Protein AF-A0A3G6MYC1-F1 (afdb_monomer_lite)

pLDDT: mean 79.2, std 14.14, range [44.28, 96.88]

Structure (mmCIF, N/CA/C/O backbone):
data_AF-A0A3G6MYC1-F1
#
_entry.id   AF-A0A3G6MYC1-F1
#
loop_
_atom_site.group_PDB
_atom_site.id
_atom_site.type_symbol
_atom_site.label_atom_id
_atom_site.label_alt_id
_atom_site.label_comp_id
_atom_site.label_asym_id
_atom_site.label_entity_id
_atom_site.label_seq_id
_atom_site.pdbx_PDB_ins_code
_atom_site.Cartn_x
_atom_site.Cartn_y
_atom_site.Cartn_z
_atom_site.occupancy
_atom_site.B_iso_or_equiv
_atom_site.auth_seq_id
_atom_site.auth_comp_id
_atom_site.auth_asym_id
_atom_site.auth_atom_id
_atom_site.pdbx_PDB_model_num
ATOM 1 N N . MET A 1 1 ? -16.060 5.150 -8.258 1.00 53.94 1 MET A N 1
ATOM 2 C CA . MET A 1 1 ? -16.166 4.572 -9.618 1.00 53.94 1 MET A CA 1
ATOM 3 C C . MET A 1 1 ? -14.828 4.197 -10.288 1.00 53.94 1 MET A C 1
ATOM 5 O O . MET A 1 1 ? -14.852 3.896 -11.461 1.00 53.94 1 MET A O 1
ATOM 9 N N . LYS A 1 2 ? -13.674 4.128 -9.594 1.00 71.50 2 LYS A N 1
ATOM 10 C CA . LYS A 1 2 ? -12.413 3.603 -10.188 1.00 71.50 2 LYS A CA 1
ATOM 11 C C . LYS A 1 2 ? -11.943 2.259 -9.596 1.00 71.50 2 LYS A C 1
ATOM 13 O O . LYS A 1 2 ? -11.277 1.491 -10.274 1.00 71.50 2 LYS A O 1
ATOM 18 N N . LYS A 1 3 ? -12.336 1.952 -8.350 1.00 76.38 3 LYS A N 1
ATOM 19 C CA . LYS A 1 3 ? -11.924 0.742 -7.611 1.00 76.38 3 LYS A CA 1
ATOM 20 C C . LYS A 1 3 ? -12.521 -0.556 -8.172 1.00 76.38 3 LYS A C 1
ATOM 22 O O . LYS A 1 3 ? -11.787 -1.507 -8.391 1.00 76.38 3 LYS A O 1
ATOM 27 N N . LEU A 1 4 ? -13.836 -0.599 -8.403 1.00 83.62 4 LEU A N 1
ATOM 28 C CA . LEU A 1 4 ? -14.513 -1.820 -8.872 1.00 83.62 4 LEU A CA 1
ATOM 29 C C . LEU A 1 4 ? -14.074 -2.226 -10.283 1.00 83.62 4 LEU A C 1
ATOM 31 O O . LEU A 1 4 ? -13.910 -3.411 -10.546 1.00 83.62 4 LEU A O 1
ATOM 35 N N . ASP A 1 5 ? -13.841 -1.257 -11.167 1.00 86.44 5 ASP A N 1
ATOM 36 C CA . ASP A 1 5 ? -13.371 -1.538 -12.526 1.00 86.44 5 ASP A CA 1
ATOM 37 C C . ASP A 1 5 ? -11.919 -2.034 -12.536 1.00 86.44 5 ASP A C 1
ATOM 39 O O . ASP A 1 5 ? -11.574 -2.891 -13.345 1.00 86.44 5 ASP A O 1
ATOM 43 N N . LEU A 1 6 ? -11.081 -1.537 -11.615 1.00 78.81 6 LEU A N 1
ATOM 44 C CA . LEU A 1 6 ? -9.728 -2.056 -11.409 1.00 78.81 6 LEU A CA 1
ATOM 45 C C . LEU A 1 6 ? -9.762 -3.513 -10.933 1.00 78.81 6 LEU A C 1
ATOM 47 O O . LEU A 1 6 ? -9.091 -4.346 -11.530 1.00 78.81 6 LEU A O 1
ATOM 51 N N . ILE A 1 7 ? -10.577 -3.824 -9.917 1.00 83.44 7 ILE A N 1
ATOM 52 C CA . ILE A 1 7 ? -10.731 -5.193 -9.395 1.00 83.44 7 ILE A CA 1
ATOM 53 C C . ILE A 1 7 ? -11.163 -6.143 -10.514 1.00 83.44 7 ILE A C 1
ATOM 55 O O . ILE A 1 7 ? -10.488 -7.135 -10.759 1.00 83.44 7 ILE A O 1
ATOM 59 N N . LYS A 1 8 ? -12.212 -5.788 -11.266 1.00 88.12 8 LYS A N 1
ATOM 60 C CA . LYS A 1 8 ? -12.696 -6.613 -12.381 1.00 88.12 8 LYS A CA 1
ATOM 61 C C . LYS A 1 8 ? -11.629 -6.854 -13.441 1.00 88.12 8 LYS A C 1
ATOM 63 O O . LYS A 1 8 ? -11.545 -7.951 -13.969 1.00 88.12 8 LYS A O 1
ATOM 68 N N . LYS A 1 9 ? -10.820 -5.843 -13.778 1.00 85.00 9 LYS A N 1
ATOM 69 C CA . LYS A 1 9 ? -9.716 -6.018 -14.732 1.00 85.00 9 LYS A CA 1
ATOM 70 C C . LYS A 1 9 ? -8.650 -6.972 -14.197 1.00 85.00 9 LYS A C 1
ATOM 72 O O . LYS A 1 9 ? -8.201 -7.825 -14.954 1.00 85.00 9 LYS A O 1
ATOM 77 N N . LEU A 1 10 ? -8.272 -6.856 -12.925 1.00 82.50 10 LEU A N 1
ATOM 78 C CA . LEU A 1 10 ? -7.308 -7.768 -12.303 1.00 82.50 10 LEU A CA 1
ATOM 79 C C . LEU A 1 10 ? -7.827 -9.214 -12.287 1.00 82.50 10 LEU A C 1
ATOM 81 O O 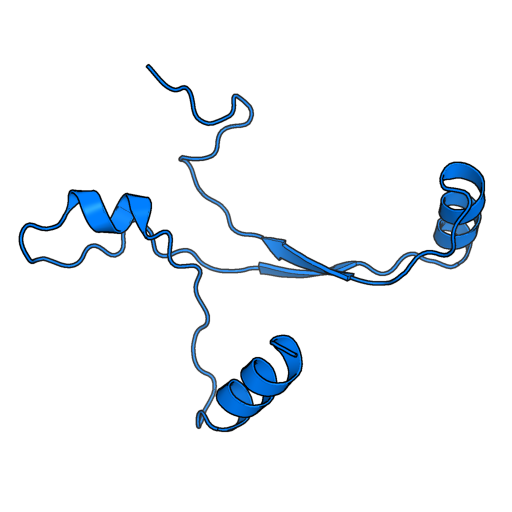. LEU A 1 10 ? -7.071 -10.121 -12.605 1.00 82.50 10 LEU A O 1
ATOM 85 N N . GLU A 1 11 ? -9.123 -9.419 -12.030 1.00 87.69 11 GLU A N 1
ATOM 86 C CA . GLU A 1 11 ? -9.775 -10.741 -12.077 1.00 87.69 11 GLU A CA 1
ATOM 87 C C . GLU A 1 11 ? -9.779 -11.381 -13.479 1.00 87.69 11 GLU A C 1
ATOM 89 O O . GLU A 1 11 ? -9.954 -12.591 -13.588 1.00 87.69 11 GLU A O 1
ATOM 94 N N . THR A 1 12 ? -9.593 -10.602 -14.555 1.00 91.00 12 THR A N 1
ATOM 95 C CA . THR A 1 12 ? -9.491 -11.146 -15.927 1.00 91.00 12 THR A CA 1
ATOM 96 C C . THR A 1 12 ? -8.096 -11.638 -16.311 1.00 91.00 12 THR A C 1
ATOM 98 O O . THR A 1 12 ? -7.938 -12.189 -17.399 1.00 91.00 12 THR A O 1
ATOM 101 N N . ILE A 1 13 ? -7.080 -11.415 -15.473 1.00 87.88 13 ILE A N 1
ATOM 102 C CA . ILE A 1 13 ? -5.705 -11.831 -15.761 1.00 87.88 13 ILE A CA 1
ATOM 103 C C . ILE A 1 13 ? -5.502 -13.253 -15.233 1.00 87.88 13 ILE A C 1
ATOM 105 O O . ILE A 1 13 ? -5.584 -13.488 -14.030 1.00 87.88 13 ILE A O 1
ATOM 109 N N . ASP A 1 14 ? -5.214 -14.193 -16.133 1.00 88.75 14 ASP A N 1
ATOM 110 C CA . ASP A 1 14 ? -4.925 -15.579 -15.763 1.00 88.75 14 ASP A CA 1
ATOM 111 C C . ASP A 1 14 ? -3.597 -15.698 -14.993 1.00 88.75 14 ASP A C 1
ATOM 113 O O . ASP A 1 14 ? -2.587 -15.080 -15.340 1.00 88.75 14 ASP A O 1
ATOM 117 N N . GLY A 1 15 ? -3.576 -16.566 -13.980 1.00 86.75 15 GLY A N 1
ATOM 118 C CA . GLY A 1 15 ? -2.387 -16.852 -13.174 1.00 86.75 15 GLY A CA 1
ATOM 119 C C . GLY A 1 15 ? -2.225 -15.924 -11.967 1.00 86.75 15 GLY A C 1
ATOM 120 O O . GLY A 1 15 ? -3.201 -15.427 -11.414 1.00 86.75 15 GLY A O 1
ATOM 121 N N . ASN A 1 16 ? -0.980 -15.746 -11.517 1.00 83.38 16 ASN A N 1
ATOM 122 C CA . ASN A 1 16 ? -0.630 -14.860 -10.404 1.00 83.38 16 ASN A CA 1
ATOM 123 C C . ASN A 1 16 ? 0.327 -13.773 -10.916 1.00 83.38 16 ASN A C 1
ATOM 125 O O . ASN A 1 16 ? 1.545 -13.951 -10.813 1.00 83.38 16 ASN A O 1
ATOM 129 N N . PRO A 1 17 ? -0.192 -12.718 -11.570 1.00 81.50 17 PRO A N 1
ATOM 130 C CA . PRO A 1 17 ? 0.649 -11.668 -12.123 1.00 81.50 17 PRO A CA 1
ATOM 131 C C . PRO A 1 17 ? 1.394 -10.934 -11.007 1.00 81.50 17 PRO A C 1
ATOM 133 O O . PRO A 1 17 ? 0.836 -10.633 -9.954 1.00 81.50 17 PRO A O 1
ATOM 136 N N . GLU A 1 18 ? 2.657 -10.616 -11.263 1.00 82.25 18 GLU A N 1
ATOM 137 C CA . GLU A 1 18 ? 3.460 -9.791 -10.367 1.00 82.25 18 GLU A CA 1
ATOM 138 C C . GLU A 1 18 ? 2.983 -8.332 -10.448 1.00 82.25 18 GLU A C 1
ATOM 140 O O . GLU A 1 18 ? 2.830 -7.775 -11.540 1.00 82.25 18 GLU A O 1
ATOM 145 N N . VAL A 1 19 ? 2.716 -7.713 -9.296 1.00 80.81 19 VAL A N 1
ATOM 146 C CA . VAL A 1 19 ? 2.246 -6.325 -9.205 1.00 80.81 19 VAL A CA 1
ATOM 147 C C . VAL A 1 19 ? 3.377 -5.464 -8.666 1.00 80.81 19 VAL A C 1
ATOM 149 O O . VAL A 1 19 ? 3.845 -5.689 -7.556 1.00 80.81 19 VAL A O 1
ATOM 152 N N . LYS A 1 20 ? 3.786 -4.460 -9.445 1.00 85.12 20 LYS A N 1
ATOM 153 C CA . LYS A 1 20 ? 4.883 -3.546 -9.103 1.00 85.12 20 LYS A CA 1
ATOM 154 C C . LYS A 1 20 ? 4.434 -2.095 -9.140 1.00 85.12 20 LYS A C 1
ATOM 156 O O . LYS A 1 20 ? 3.485 -1.745 -9.846 1.00 85.12 20 LYS A O 1
ATOM 161 N N . ILE A 1 21 ? 5.146 -1.241 -8.414 1.00 84.12 21 ILE A N 1
ATOM 162 C CA . ILE A 1 21 ? 5.002 0.209 -8.545 1.00 84.12 21 ILE A CA 1
ATOM 163 C C . ILE A 1 21 ? 5.873 0.680 -9.699 1.00 84.12 21 ILE A C 1
ATOM 165 O O . ILE A 1 21 ? 7.047 0.332 -9.784 1.00 84.12 21 ILE A O 1
ATOM 169 N N . PHE A 1 22 ? 5.286 1.496 -10.571 1.00 82.94 22 PHE A N 1
ATOM 170 C CA . PHE A 1 22 ? 5.989 2.147 -11.666 1.00 82.94 22 PHE A CA 1
ATOM 171 C C . PHE A 1 22 ? 6.112 3.647 -11.387 1.00 82.94 22 PHE A C 1
ATOM 173 O O . PHE A 1 22 ? 5.140 4.397 -11.517 1.00 82.94 22 PHE A O 1
ATOM 180 N N . ASP A 1 23 ? 7.312 4.088 -11.020 1.00 80.94 23 ASP A N 1
ATOM 181 C CA . ASP A 1 23 ? 7.662 5.501 -10.932 1.00 80.94 23 ASP A CA 1
ATOM 182 C C . ASP A 1 23 ? 8.029 6.026 -12.322 1.00 80.94 23 ASP A C 1
ATOM 184 O O . ASP A 1 23 ? 9.142 5.860 -12.829 1.00 80.94 23 ASP A O 1
ATOM 188 N N . TRP A 1 24 ? 7.062 6.677 -12.961 1.00 75.38 24 TRP A N 1
ATOM 189 C CA . TRP A 1 24 ? 7.234 7.226 -14.300 1.00 75.38 24 TRP A CA 1
ATOM 190 C C . TRP A 1 24 ? 8.369 8.256 -14.382 1.00 75.38 24 TRP A C 1
ATOM 192 O O . TRP A 1 24 ? 9.029 8.326 -15.414 1.00 75.38 24 TRP A O 1
ATOM 202 N N . ARG A 1 25 ? 8.642 9.032 -13.322 1.00 72.00 25 ARG A N 1
ATOM 203 C CA . ARG A 1 25 ? 9.632 10.120 -13.367 1.00 72.00 25 ARG A CA 1
ATOM 204 C C . ARG A 1 25 ? 11.050 9.578 -13.530 1.00 72.00 25 ARG A C 1
ATOM 206 O O . ARG A 1 25 ? 11.821 10.139 -14.302 1.00 72.00 25 ARG A O 1
ATOM 213 N N . LYS A 1 26 ? 11.366 8.466 -12.863 1.00 71.94 26 LYS A N 1
ATOM 214 C CA . LYS A 1 26 ? 12.644 7.755 -13.022 1.00 71.94 26 LYS A CA 1
ATOM 215 C C . LYS A 1 26 ? 12.800 7.075 -14.371 1.00 71.94 26 LYS A C 1
ATOM 217 O O . LYS A 1 26 ? 13.900 6.975 -14.896 1.00 71.94 26 LYS A O 1
ATOM 222 N N . ASN A 1 27 ? 11.695 6.614 -14.940 1.00 69.56 27 ASN A N 1
ATOM 223 C CA . ASN A 1 27 ? 11.730 5.923 -16.222 1.00 69.56 27 ASN A CA 1
ATOM 224 C C . ASN A 1 27 ? 11.783 6.891 -17.419 1.00 69.56 27 ASN A C 1
ATOM 226 O O . ASN A 1 27 ? 12.076 6.458 -18.529 1.00 69.56 27 ASN A O 1
ATOM 230 N N . LEU A 1 28 ? 11.563 8.197 -17.204 1.00 63.91 28 LEU A N 1
ATOM 231 C CA . LEU A 1 28 ? 11.684 9.228 -18.241 1.00 63.91 28 LEU A CA 1
ATOM 232 C C . LEU A 1 28 ? 13.116 9.709 -18.500 1.00 63.91 28 LEU A C 1
ATOM 234 O O . LEU A 1 28 ? 13.386 10.200 -19.590 1.00 63.91 28 LEU A O 1
ATOM 238 N N . SER A 1 29 ? 14.052 9.609 -17.548 1.00 56.94 29 SER A N 1
ATOM 239 C CA . SER A 1 29 ? 15.435 10.060 -17.799 1.00 56.94 29 SER A CA 1
ATOM 240 C C . SER A 1 29 ? 16.185 9.176 -18.802 1.00 56.94 29 SER A C 1
ATOM 242 O O . SER A 1 29 ? 17.233 9.576 -19.303 1.00 56.94 29 SER A O 1
ATOM 244 N N . GLU A 1 30 ? 15.635 8.003 -19.128 1.00 53.16 30 GLU A N 1
ATOM 245 C CA . GLU A 1 30 ? 16.182 7.050 -20.098 1.00 53.16 30 GLU A CA 1
ATOM 246 C C . GLU A 1 30 ? 15.384 7.000 -21.414 1.00 53.16 30 GLU A C 1
ATOM 248 O O . GLU A 1 30 ? 15.390 5.993 -22.121 1.00 53.16 30 GLU A O 1
ATOM 253 N N . ASP A 1 31 ? 14.763 8.119 -21.812 1.00 50.72 31 ASP A N 1
ATOM 254 C CA . ASP A 1 31 ? 14.000 8.293 -23.070 1.00 50.72 31 ASP A CA 1
ATOM 255 C C . ASP A 1 31 ? 14.852 8.162 -24.363 1.00 50.72 31 ASP A C 1
ATOM 257 O O . ASP A 1 31 ? 14.458 8.568 -25.453 1.00 50.72 31 ASP A O 1
ATOM 261 N N . SER A 1 32 ? 16.047 7.566 -24.269 1.00 55.19 32 SER A N 1
ATOM 262 C CA . SER A 1 32 ? 16.887 7.163 -25.404 1.00 55.19 32 SER A CA 1
ATOM 263 C C . SER A 1 32 ? 16.483 5.808 -26.011 1.00 55.19 32 SER A C 1
ATOM 265 O O . SER A 1 32 ? 17.182 5.284 -26.878 1.00 55.19 32 SER A O 1
ATOM 267 N N . GLY A 1 33 ? 15.335 5.251 -25.605 1.00 54.19 33 GLY A N 1
ATOM 268 C CA . GLY A 1 33 ? 14.731 4.056 -26.210 1.00 54.19 33 GLY A CA 1
ATOM 269 C C . GLY A 1 33 ? 15.131 2.725 -25.569 1.00 54.19 33 GLY A C 1
ATOM 270 O O . GLY A 1 33 ? 14.601 1.685 -25.958 1.00 54.19 33 GLY A O 1
ATOM 2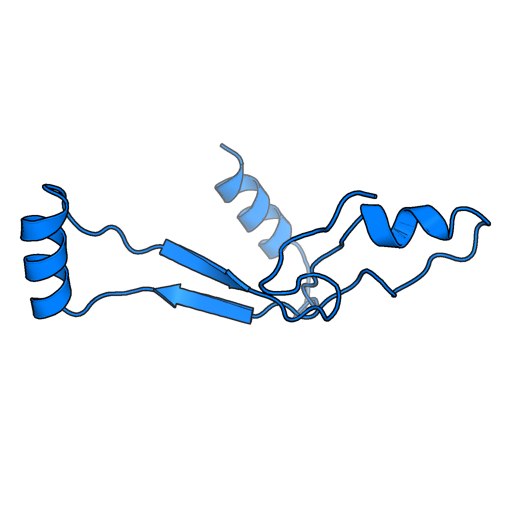71 N N . ASN A 1 34 ? 15.998 2.747 -24.555 1.00 55.81 34 ASN A N 1
ATOM 272 C CA . ASN A 1 34 ? 16.278 1.599 -23.698 1.00 55.81 34 ASN A CA 1
ATOM 273 C C . ASN A 1 34 ? 15.454 1.770 -22.421 1.00 55.81 34 ASN A C 1
ATOM 275 O O . ASN A 1 34 ? 15.888 2.447 -21.499 1.00 55.81 34 ASN A O 1
ATOM 279 N N . GLY A 1 35 ? 14.235 1.227 -22.387 1.00 58.03 35 GLY A N 1
ATOM 280 C CA . GLY A 1 35 ? 13.402 1.298 -21.185 1.00 58.03 35 GLY A CA 1
ATOM 281 C C . GLY A 1 35 ? 14.184 0.828 -19.953 1.00 58.03 35 GLY A C 1
ATOM 282 O O . GLY A 1 35 ? 14.728 -0.275 -19.953 1.00 58.03 35 GLY A O 1
ATOM 283 N N . SER A 1 36 ? 14.260 1.676 -18.928 1.00 66.56 36 SER A N 1
ATOM 284 C CA . SER A 1 36 ? 14.909 1.354 -17.657 1.00 66.56 36 SER A CA 1
ATOM 285 C C . SER A 1 36 ? 13.923 0.637 -16.734 1.00 66.56 36 SER A C 1
ATOM 287 O O . SER A 1 36 ? 12.713 0.832 -16.830 1.00 66.56 36 SER A O 1
ATOM 289 N N . SER A 1 37 ? 14.426 -0.216 -15.843 1.00 72.12 37 SER A N 1
ATOM 290 C CA . SER A 1 37 ? 13.649 -0.769 -14.724 1.00 72.12 37 SER A CA 1
ATOM 291 C C . SER A 1 37 ? 13.974 -0.065 -13.404 1.00 72.12 37 SER A C 1
ATOM 293 O O . SER A 1 37 ? 13.513 -0.498 -12.354 1.00 72.12 37 SER A O 1
ATOM 295 N N . ALA A 1 38 ? 14.767 1.013 -13.439 1.00 74.19 38 ALA A N 1
ATOM 296 C CA . ALA A 1 38 ? 15.247 1.721 -12.251 1.00 74.19 38 ALA A CA 1
ATOM 297 C C . ALA A 1 38 ? 14.128 2.371 -11.417 1.00 74.19 38 ALA A C 1
ATOM 299 O O . ALA A 1 38 ? 14.333 2.671 -10.243 1.00 74.19 38 ALA A O 1
ATOM 300 N N . GLY A 1 39 ? 12.951 2.601 -12.010 1.00 75.38 39 GLY A N 1
ATOM 301 C CA . GLY A 1 39 ? 11.754 3.074 -11.309 1.00 75.38 39 GLY A CA 1
ATOM 302 C C . GLY A 1 39 ? 10.693 1.995 -11.096 1.00 75.38 39 GLY A C 1
ATOM 303 O O . GLY A 1 39 ? 9.513 2.333 -11.034 1.00 75.38 39 GLY A O 1
ATOM 304 N N . VAL A 1 40 ? 11.065 0.713 -11.089 1.00 82.31 40 VAL A N 1
ATOM 305 C CA . VAL A 1 40 ? 10.143 -0.404 -10.846 1.00 82.31 40 VAL A CA 1
ATOM 306 C C . VAL A 1 40 ? 10.428 -0.997 -9.470 1.00 82.31 40 VAL A C 1
ATOM 308 O O . VAL A 1 40 ? 11.501 -1.552 -9.256 1.00 82.31 40 VAL A O 1
ATOM 311 N N . TYR A 1 41 ? 9.462 -0.900 -8.557 1.00 83.25 41 TYR A N 1
ATOM 312 C CA . TYR A 1 41 ? 9.623 -1.322 -7.162 1.00 83.25 41 TYR A CA 1
ATOM 313 C C . TYR A 1 41 ? 8.676 -2.455 -6.785 1.00 83.25 41 TYR A C 1
ATOM 315 O O . TYR A 1 41 ? 7.539 -2.517 -7.269 1.00 83.25 41 TYR A O 1
ATOM 323 N N . GLU A 1 42 ? 9.140 -3.306 -5.871 1.00 86.62 42 GLU A N 1
ATOM 324 C CA . GLU A 1 42 ? 8.279 -4.253 -5.170 1.00 86.62 42 GLU A CA 1
ATOM 325 C C . GLU A 1 42 ? 7.286 -3.507 -4.279 1.00 86.62 42 GLU A C 1
ATOM 327 O O . GLU A 1 42 ? 7.604 -2.474 -3.685 1.00 86.62 42 GLU A O 1
ATOM 332 N N . LEU A 1 43 ? 6.066 -4.031 -4.217 1.00 87.75 43 LEU A N 1
ATOM 333 C CA . LEU A 1 43 ? 4.982 -3.465 -3.430 1.00 87.75 43 LEU A CA 1
ATOM 334 C C . LEU A 1 43 ? 4.708 -4.344 -2.211 1.00 87.75 43 LEU A C 1
ATOM 336 O O . LEU A 1 43 ? 4.474 -5.545 -2.337 1.00 87.75 43 LEU A O 1
ATOM 340 N N . GLU A 1 44 ? 4.603 -3.710 -1.053 1.00 86.31 44 GLU A N 1
ATOM 341 C CA . GLU A 1 44 ? 4.049 -4.300 0.155 1.00 86.31 44 GLU A CA 1
ATOM 342 C C . GLU A 1 44 ? 2.605 -3.834 0.355 1.00 86.31 44 GLU A C 1
ATOM 344 O O . GLU A 1 44 ? 2.273 -2.653 0.214 1.00 86.31 44 GLU A O 1
ATOM 349 N N . VAL A 1 45 ? 1.727 -4.784 0.682 1.00 85.69 45 VAL A N 1
ATOM 350 C CA . VAL A 1 45 ? 0.309 -4.530 0.946 1.00 85.69 45 VAL A CA 1
ATOM 351 C C . VAL A 1 45 ? 0.011 -4.910 2.386 1.00 85.69 45 VAL A C 1
ATOM 353 O O . VAL A 1 45 ? 0.140 -6.074 2.761 1.00 85.69 45 VAL A O 1
ATOM 356 N N . ALA A 1 46 ? -0.447 -3.943 3.172 1.00 85.50 46 ALA A N 1
ATOM 357 C CA . ALA A 1 46 ? -0.927 -4.168 4.528 1.00 85.50 46 ALA A CA 1
ATOM 358 C C . ALA A 1 46 ? -2.375 -3.690 4.657 1.00 85.50 46 ALA A C 1
ATOM 360 O O . ALA A 1 46 ? -2.800 -2.735 4.004 1.00 85.50 46 ALA A O 1
ATOM 361 N N . ILE A 1 47 ? -3.155 -4.371 5.489 1.00 87.06 47 ILE A N 1
ATOM 362 C CA . ILE A 1 47 ? -4.476 -3.891 5.890 1.00 87.06 47 ILE A CA 1
ATOM 363 C C . ILE A 1 47 ? -4.326 -3.396 7.314 1.00 87.06 47 ILE A C 1
ATOM 365 O O . ILE A 1 47 ? -4.084 -4.194 8.217 1.00 87.06 47 ILE A O 1
ATOM 369 N N . GLU A 1 48 ? -4.492 -2.093 7.498 1.00 88.19 48 GLU A N 1
ATOM 370 C CA . GLU A 1 48 ? -4.490 -1.516 8.828 1.00 88.19 48 GLU A CA 1
ATOM 371 C C . GLU A 1 48 ? -5.865 -1.773 9.448 1.00 88.19 48 GLU A C 1
ATOM 373 O O . GLU A 1 48 ? -6.906 -1.380 8.902 1.00 88.19 48 GLU A O 1
ATOM 378 N N . VAL A 1 49 ? -5.874 -2.493 10.568 1.00 89.94 49 VAL A N 1
ATOM 379 C CA . VAL A 1 49 ? -7.071 -2.753 11.365 1.00 89.94 49 VAL A CA 1
ATOM 380 C C . VAL A 1 49 ? -6.705 -2.545 12.823 1.00 89.94 49 VAL A C 1
ATOM 382 O O . VAL A 1 49 ? -5.885 -3.278 13.365 1.00 89.94 49 VAL A O 1
ATOM 385 N N . LEU A 1 50 ? -7.342 -1.566 13.456 1.00 90.69 50 LEU A N 1
ATOM 386 C CA . LEU A 1 50 ? -7.199 -1.341 14.889 1.00 90.69 50 LEU A CA 1
ATOM 387 C C . LEU A 1 50 ? -7.950 -2.415 15.691 1.00 90.69 50 LEU A C 1
ATOM 389 O O . LEU A 1 50 ? -9.007 -2.900 15.266 1.00 90.69 50 LEU A O 1
ATOM 393 N N . SER A 1 51 ? -7.427 -2.758 16.865 1.00 93.25 51 SER A N 1
ATOM 394 C CA . SER A 1 51 ? -8.162 -3.473 17.913 1.00 93.25 51 SER A CA 1
ATOM 395 C C . SER A 1 51 ? -9.306 -2.615 18.468 1.00 93.25 51 SER A C 1
ATOM 397 O O . SER A 1 51 ? -9.407 -1.427 18.168 1.00 93.25 51 SER A O 1
ATOM 399 N N . ASP A 1 52 ? -10.206 -3.203 19.255 1.00 93.31 52 ASP A N 1
ATOM 400 C CA . ASP A 1 52 ? -11.360 -2.460 19.777 1.00 93.31 52 ASP A 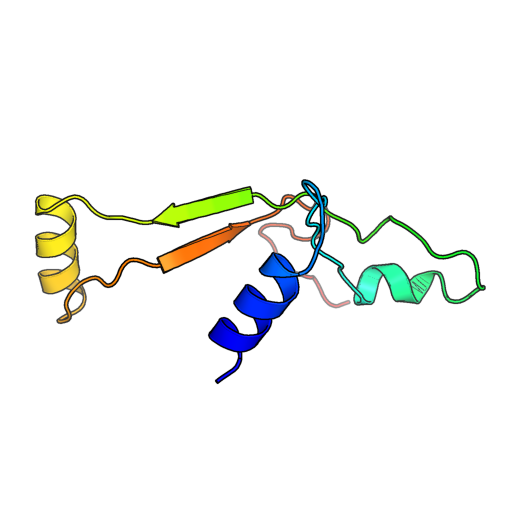CA 1
ATOM 401 C C . ASP A 1 52 ? -10.939 -1.338 20.742 1.00 93.31 52 ASP A C 1
ATOM 403 O O . ASP A 1 52 ? -11.406 -0.211 20.587 1.00 93.31 52 ASP A O 1
ATOM 407 N N . ASP A 1 53 ? -9.959 -1.590 21.617 1.00 94.88 53 ASP A N 1
ATOM 408 C CA . ASP A 1 53 ? -9.396 -0.568 22.513 1.00 94.88 53 ASP A CA 1
ATOM 409 C C . ASP A 1 53 ? -8.761 0.599 21.724 1.00 94.88 53 ASP A C 1
ATOM 411 O O . ASP A 1 53 ? -8.905 1.772 22.075 1.00 94.88 53 ASP A O 1
ATOM 415 N N . GLU A 1 54 ? -8.085 0.298 20.611 1.00 95.12 54 GLU A N 1
ATOM 416 C CA . GLU A 1 54 ? -7.480 1.310 19.737 1.00 95.12 54 GLU A CA 1
ATOM 417 C C . GLU A 1 54 ? -8.525 2.101 18.938 1.00 95.12 54 GLU A C 1
ATOM 419 O O . GLU A 1 54 ? -8.320 3.285 18.663 1.00 95.12 54 GLU A O 1
ATOM 424 N N . LYS A 1 55 ? -9.657 1.485 18.571 1.00 94.81 55 LYS A N 1
ATOM 425 C CA . LYS A 1 55 ? -10.774 2.187 17.915 1.00 94.81 55 LYS A CA 1
ATOM 426 C C . LYS A 1 55 ? -11.432 3.181 18.858 1.00 94.81 55 LYS A C 1
ATOM 428 O O . LYS A 1 55 ? -11.744 4.289 18.420 1.00 94.81 55 LYS A O 1
ATOM 433 N N . ASP A 1 56 ? -11.626 2.800 20.118 1.00 94.88 56 ASP A N 1
ATOM 434 C CA . ASP A 1 56 ? -12.194 3.684 21.135 1.00 94.88 56 ASP A CA 1
ATOM 435 C C . ASP A 1 56 ? -11.274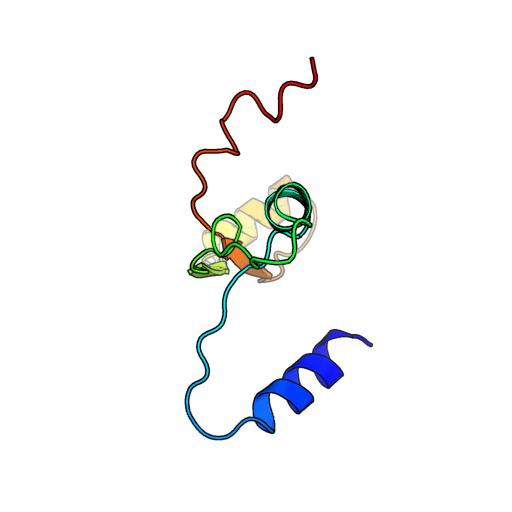 4.891 21.352 1.00 94.88 56 ASP A C 1
ATOM 437 O O . ASP A 1 56 ? -11.716 6.037 21.233 1.00 94.88 56 ASP A O 1
ATOM 441 N N . TYR A 1 57 ? -9.967 4.651 21.503 1.00 95.19 57 TYR A N 1
ATOM 442 C CA . TYR A 1 57 ? -8.967 5.719 21.570 1.00 95.19 57 TYR A CA 1
ATOM 443 C C . TYR A 1 57 ? -8.969 6.615 20.318 1.00 95.19 57 TYR A C 1
ATOM 445 O O . TYR A 1 57 ? -8.944 7.845 20.413 1.00 95.19 57 TYR A O 1
ATOM 453 N N . TYR A 1 58 ? -9.035 6.019 19.122 1.00 94.50 58 TYR A N 1
ATOM 454 C CA . TYR A 1 58 ? -9.097 6.766 17.865 1.00 94.50 58 TYR A CA 1
ATOM 455 C C . TYR A 1 58 ? -10.321 7.682 17.813 1.00 94.50 58 TYR A C 1
ATOM 457 O O . TYR A 1 58 ? -10.206 8.838 17.393 1.00 94.50 58 TYR A O 1
ATOM 465 N N . LYS A 1 59 ? -11.479 7.178 18.247 1.00 95.81 59 LYS A N 1
ATOM 466 C CA . LYS A 1 59 ? -12.739 7.917 18.264 1.00 95.81 59 LYS A CA 1
ATOM 467 C C . LYS A 1 59 ? -12.694 9.096 19.222 1.00 95.81 59 LYS A C 1
ATOM 469 O O . LYS A 1 59 ? -13.123 10.180 18.839 1.00 95.81 59 LYS A O 1
ATOM 474 N N . GLU A 1 60 ? -12.131 8.914 20.413 1.00 95.88 60 GLU A N 1
ATOM 475 C CA . GLU A 1 60 ? -11.940 10.002 21.379 1.00 95.88 60 GLU A CA 1
ATOM 476 C C . GLU A 1 60 ? -11.025 11.108 20.835 1.00 95.88 60 GLU A C 1
ATOM 478 O O . GLU A 1 60 ? -11.312 12.290 21.011 1.00 95.88 60 GLU A O 1
ATOM 483 N N . MET A 1 61 ? -9.945 10.741 20.137 1.00 96.88 61 MET A N 1
ATOM 484 C CA . MET A 1 61 ? -8.956 11.702 19.630 1.00 96.88 61 MET A CA 1
ATOM 485 C C . MET A 1 61 ? -9.378 12.413 18.339 1.00 96.88 61 MET A C 1
ATOM 487 O O . MET A 1 61 ? -8.962 13.546 18.100 1.00 96.88 61 MET A O 1
ATOM 491 N N . ASN A 1 62 ? -10.167 11.754 17.486 1.00 95.00 62 ASN A N 1
ATOM 492 C CA . ASN A 1 62 ? -10.477 12.235 16.134 1.00 95.00 62 ASN A CA 1
ATOM 493 C C . ASN A 1 62 ? -11.965 12.563 15.917 1.00 95.00 62 ASN A C 1
ATOM 495 O O . ASN A 1 62 ? -12.328 12.939 14.801 1.00 95.00 62 ASN A O 1
ATOM 499 N N . ASP A 1 63 ? -12.811 12.390 16.940 1.00 95.56 63 ASP A N 1
ATOM 500 C CA . ASP A 1 63 ? -14.273 12.591 16.913 1.00 95.56 63 ASP A CA 1
ATOM 501 C C . ASP A 1 63 ? -14.972 11.860 15.748 1.00 95.56 63 ASP A C 1
ATOM 503 O O . ASP A 1 63 ? -15.922 12.341 15.128 1.00 95.56 63 ASP A O 1
ATOM 507 N N . ARG A 1 64 ? -14.450 10.682 15.386 1.00 93.88 64 ARG A N 1
ATOM 508 C CA . ARG A 1 64 ? -14.991 9.850 14.305 1.00 93.88 64 ARG A CA 1
ATOM 509 C C . ARG A 1 64 ? -14.617 8.386 14.475 1.00 93.88 64 ARG A C 1
ATOM 511 O O . ARG A 1 64 ? -13.552 8.069 14.996 1.00 93.88 64 ARG A O 1
ATOM 518 N N . ASP A 1 65 ? -15.462 7.500 13.961 1.00 95.31 65 ASP A N 1
ATOM 519 C CA . ASP A 1 65 ? -15.174 6.068 13.951 1.00 95.31 65 ASP A CA 1
ATOM 520 C C . ASP A 1 65 ? -13.990 5.745 13.027 1.00 95.31 65 ASP A C 1
ATOM 522 O O . ASP A 1 65 ? -13.823 6.333 11.951 1.00 95.31 65 ASP A O 1
ATOM 526 N N . TYR A 1 66 ? -13.171 4.780 13.442 1.00 93.56 66 TYR A N 1
ATOM 527 C CA . TYR A 1 66 ? -12.098 4.257 12.609 1.00 93.56 66 TYR A CA 1
ATOM 528 C C . TYR A 1 66 ? -12.666 3.459 11.430 1.00 93.56 66 TYR A C 1
ATOM 530 O O . TYR A 1 66 ? -13.522 2.587 11.594 1.00 93.56 66 TYR A O 1
ATOM 538 N N . ILE A 1 67 ? -12.142 3.726 10.236 1.00 91.88 67 ILE A N 1
ATOM 539 C CA . ILE A 1 67 ? -12.457 2.978 9.021 1.00 91.88 67 ILE A CA 1
ATOM 540 C C . ILE A 1 67 ? -11.175 2.258 8.589 1.00 91.88 67 ILE A C 1
ATOM 542 O O . ILE A 1 67 ? -10.189 2.943 8.305 1.00 91.88 67 ILE A O 1
ATOM 546 N N . PRO A 1 68 ? -11.175 0.912 8.505 1.00 89.75 68 PRO A N 1
ATOM 547 C CA . PRO A 1 68 ? -10.033 0.161 8.000 1.00 89.75 68 PRO A CA 1
ATOM 548 C C . PRO A 1 68 ? -9.628 0.628 6.609 1.00 89.75 68 PRO A C 1
ATOM 550 O O . PRO A 1 68 ? -10.475 0.920 5.755 1.00 89.75 68 PRO A O 1
ATOM 553 N N . TRP A 1 69 ? -8.329 0.656 6.361 1.00 86.31 69 TRP A N 1
ATOM 554 C CA . TRP A 1 69 ? -7.785 1.085 5.084 1.00 86.31 69 TRP A CA 1
ATOM 555 C C . TRP A 1 69 ? -6.605 0.205 4.683 1.00 86.31 69 TRP A C 1
ATOM 557 O O . TRP A 1 69 ? -6.002 -0.488 5.498 1.00 86.31 69 TRP A O 1
ATOM 567 N N . ILE A 1 70 ? -6.344 0.169 3.379 1.00 85.31 70 ILE A N 1
ATOM 568 C CA . ILE A 1 70 ? -5.264 -0.627 2.801 1.00 85.31 70 ILE A CA 1
ATOM 569 C C . ILE A 1 70 ? -4.078 0.304 2.610 1.00 85.31 70 ILE A C 1
ATOM 571 O O . ILE A 1 70 ? -4.203 1.322 1.923 1.00 85.31 70 ILE A O 1
ATOM 575 N N . GLN A 1 71 ? -2.948 -0.064 3.194 1.00 85.62 71 GLN A N 1
ATOM 576 C CA . GLN A 1 71 ? -1.667 0.574 2.969 1.00 85.62 71 GLN A CA 1
ATOM 577 C C . GLN A 1 71 ? -0.942 -0.133 1.825 1.00 85.62 71 GLN A C 1
ATOM 579 O O . GLN A 1 71 ? -0.878 -1.360 1.767 1.00 85.62 71 GLN A O 1
ATOM 584 N N . LEU A 1 72 ? -0.403 0.677 0.919 1.00 86.25 72 LEU A N 1
ATOM 585 C CA . LEU A 1 72 ? 0.483 0.267 -0.160 1.00 86.25 72 LEU A CA 1
ATOM 586 C C . LEU A 1 72 ? 1.819 0.971 0.081 1.00 86.25 72 LEU A C 1
ATOM 588 O O . LEU A 1 72 ? 1.856 2.202 0.061 1.00 86.25 72 LEU A O 1
ATOM 592 N N . SER A 1 73 ? 2.881 0.216 0.343 1.00 85.88 73 SER A N 1
ATOM 593 C CA . SER A 1 73 ? 4.219 0.747 0.631 1.00 85.88 73 SER A CA 1
ATOM 594 C C . SER A 1 73 ? 5.275 0.119 -0.269 1.00 85.88 73 SER A C 1
ATOM 596 O O . SER A 1 73 ? 5.088 -0.966 -0.806 1.00 85.88 73 SER A O 1
ATOM 598 N N . PHE A 1 74 ? 6.378 0.830 -0.465 1.00 87.06 74 PHE A N 1
ATOM 599 C CA . PHE A 1 74 ? 7.543 0.357 -1.202 1.00 87.06 74 PHE A CA 1
ATOM 600 C C . PHE A 1 74 ? 8.791 1.022 -0.638 1.00 87.06 74 PHE A C 1
ATOM 602 O O . PHE A 1 74 ? 8.721 2.148 -0.138 1.00 87.06 74 PHE A O 1
ATOM 609 N N . GLU A 1 75 ? 9.920 0.331 -0.726 1.00 82.19 75 GLU A N 1
ATOM 610 C CA . GLU A 1 75 ? 11.216 0.876 -0.341 1.00 82.19 75 GLU A CA 1
ATOM 611 C C . GLU A 1 75 ? 11.891 1.517 -1.556 1.00 82.19 75 GLU A C 1
ATOM 613 O O . GLU A 1 75 ? 11.871 0.976 -2.664 1.00 82.19 75 GLU A O 1
ATOM 618 N N . SER A 1 76 ? 12.465 2.701 -1.360 1.00 78.25 76 SER A N 1
ATOM 619 C CA . SER A 1 76 ? 13.170 3.429 -2.408 1.00 78.25 76 SER A CA 1
ATOM 620 C C . SER A 1 76 ? 14.226 4.331 -1.791 1.00 78.25 76 SER A C 1
ATOM 622 O O . SER A 1 76 ? 13.902 5.220 -1.008 1.00 78.25 76 SER A O 1
ATOM 624 N N . GLU A 1 77 ? 15.473 4.165 -2.227 1.00 74.50 77 GLU A N 1
ATOM 625 C CA . GLU A 1 77 ? 16.621 4.958 -1.763 1.00 74.50 77 GLU A CA 1
ATOM 626 C C . GLU A 1 77 ? 16.490 6.460 -2.087 1.00 74.50 77 GLU A C 1
ATOM 628 O O . GLU A 1 77 ? 17.096 7.304 -1.433 1.00 74.50 77 GLU A O 1
ATOM 633 N N . ASP A 1 78 ? 15.661 6.808 -3.073 1.00 67.75 78 ASP A N 1
ATOM 634 C CA . ASP A 1 78 ? 15.471 8.187 -3.537 1.00 67.75 78 ASP A CA 1
ATOM 635 C C . ASP A 1 78 ? 14.498 9.013 -2.691 1.00 67.75 78 ASP A C 1
ATOM 637 O O . ASP A 1 78 ? 14.481 10.242 -2.790 1.00 67.75 78 ASP A O 1
ATOM 641 N N . TYR A 1 79 ? 13.668 8.359 -1.878 1.00 67.69 79 TYR A N 1
ATOM 642 C CA . TYR A 1 79 ? 12.758 9.041 -0.964 1.00 67.69 79 TYR A CA 1
ATOM 643 C C . TYR A 1 79 ? 13.379 8.999 0.430 1.00 67.69 79 TYR A C 1
ATOM 645 O O . TYR A 1 79 ? 13.101 8.104 1.219 1.00 67.69 79 TYR A O 1
ATOM 653 N N . SER A 1 80 ? 14.262 9.955 0.717 1.00 66.12 80 SER A N 1
ATOM 654 C CA . SER A 1 80 ? 14.833 10.115 2.055 1.00 66.12 80 SER A CA 1
ATOM 655 C C . SER A 1 80 ? 13.878 10.871 2.987 1.00 66.12 80 SER A C 1
ATOM 657 O O . SER A 1 80 ? 13.024 11.639 2.534 1.00 66.12 80 SER A O 1
ATOM 659 N N . ASP A 1 81 ? 14.069 10.711 4.302 1.00 63.78 81 ASP A N 1
ATOM 660 C CA . ASP A 1 81 ? 13.333 11.444 5.351 1.00 63.78 81 ASP A CA 1
ATOM 661 C C . ASP A 1 81 ? 13.465 12.974 5.232 1.00 63.78 81 ASP A C 1
ATOM 663 O O . ASP A 1 81 ? 12.670 13.727 5.796 1.00 63.78 81 ASP A O 1
ATOM 667 N N . GLU A 1 82 ? 14.457 13.455 4.478 1.00 61.09 82 GLU A N 1
ATOM 668 C CA . GLU A 1 82 ? 14.642 14.878 4.191 1.00 61.09 82 GLU A CA 1
ATOM 669 C C . GLU A 1 82 ? 13.681 15.405 3.106 1.00 61.09 82 GLU A C 1
ATOM 671 O O . GLU A 1 82 ? 13.625 16.614 2.868 1.00 61.09 82 GLU A O 1
ATOM 676 N N . GLY A 1 83 ? 12.904 14.521 2.468 1.00 55.66 83 GLY A N 1
ATOM 677 C CA . GLY A 1 83 ? 12.076 14.831 1.309 1.00 55.66 83 GLY A CA 1
ATOM 678 C C . GLY A 1 83 ? 12.913 15.090 0.051 1.00 55.66 83 GLY A 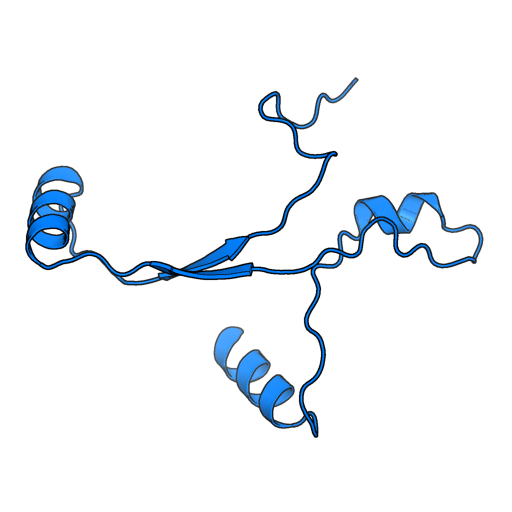C 1
ATOM 679 O O . GLY A 1 83 ? 14.122 15.305 0.104 1.00 55.66 83 GLY A O 1
ATOM 680 N N . VAL A 1 84 ? 12.263 15.074 -1.118 1.00 51.38 84 VAL A N 1
ATOM 681 C CA . VAL A 1 84 ? 12.910 15.411 -2.397 1.00 51.38 84 VAL A CA 1
ATOM 682 C C . VAL A 1 84 ? 13.457 16.839 -2.307 1.00 51.38 84 VAL A C 1
ATOM 684 O O . VAL A 1 84 ? 12.695 17.805 -2.393 1.00 51.38 84 VAL A O 1
ATOM 687 N N . LYS A 1 85 ? 14.774 16.983 -2.127 1.00 44.72 85 LYS A N 1
ATOM 688 C CA . LYS A 1 85 ? 15.460 18.270 -2.250 1.00 44.72 85 LYS A CA 1
ATOM 689 C C . LYS A 1 85 ? 15.389 18.696 -3.715 1.00 44.72 85 LYS A C 1
ATOM 691 O O . LYS A 1 85 ? 15.956 18.045 -4.588 1.00 44.72 85 LYS A O 1
ATOM 696 N N . TYR A 1 86 ? 14.627 19.750 -3.983 1.00 45.91 86 TYR A N 1
ATOM 697 C CA . TYR A 1 86 ? 14.695 20.467 -5.251 1.00 45.91 86 TYR A CA 1
ATOM 698 C C . TYR A 1 86 ? 15.873 21.440 -5.148 1.00 45.91 86 TYR A C 1
ATOM 700 O O . TYR A 1 86 ? 15.793 22.382 -4.359 1.00 45.91 86 TYR A O 1
ATOM 708 N N . ASP A 1 87 ? 16.945 21.180 -5.898 1.00 44.28 87 ASP A N 1
ATOM 709 C CA . ASP A 1 87 ? 17.960 22.193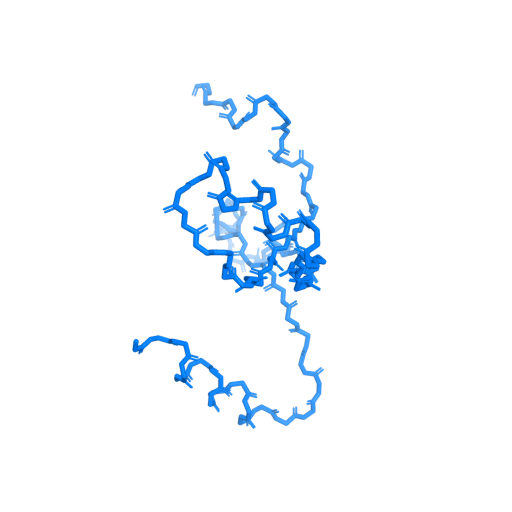 -6.222 1.00 44.28 87 ASP A CA 1
ATOM 710 C C . ASP A 1 87 ? 17.437 23.149 -7.309 1.00 44.28 87 ASP A C 1
ATOM 712 O O . ASP A 1 87 ? 16.759 22.669 -8.254 1.00 44.28 87 ASP A O 1
#

Secondary structure (DSSP, 8-state):
--HHHHHHHHHTS-S----EEE-HHHHHTTTTT----TTEEE-EEEEE---HHHHHHHHHHHSS----EEEEE---TTS-TT-----

Organism: NCBI:txid254

Radius of gyration: 18.66 Å; chains: 1; bounding box: 34×39×49 Å

Foldseek 3Di:
DPVVVVVVVVVPDPDDDADWDADVVVQVVVVVPPGDCLRTWHKDKDKDDDDPVVQVVCCVVPVDGDDIDIDIDTDDPCQDPVGNDDD

Sequence (87 aa):
MKKLDLIKKLETIDGNPEVKIFDWRKNLSEDSGNGSSAGVYELEVAIEVLSDDEKDYYKEMNDRDYIPWIQLSFESEDYSDEGVKYD